Protein AF-A0A822L6P0-F1 (afdb_monomer_lite)

Organism: NCBI:txid1160280

Sequence (54 aa):
MLDEVKAWGLKPETVTGDSWYAAKETMNTLKDKGFRGLFAPHVNRLVSVELGTK

Secondary structure (DSSP, 8-state):
-HHHHHHTT---SEEEE-TTS--HHHHHHHHHTT-EEEEPPPTT----SSPPP-

Foldseek 3Di:
DVVVCVVVVDDAQEDEEEQVQPDPVNVVVCVVVNHHYDYHHDPPDDDDPDDDDD

Structure (mmCIF, N/CA/C/O backbone):
data_AF-A0A822L6P0-F1
#
_entry.id   AF-A0A822L6P0-F1
#
loop_
_atom_site.group_PDB
_atom_site.id
_atom_site.type_symbol
_atom_site.label_atom_id
_atom_site.label_alt_id
_atom_site.label_comp_id
_atom_site.label_asym_id
_atom_site.label_entity_id
_atom_site.label_seq_id
_atom_site.pdbx_PDB_ins_code
_atom_site.Cartn_x
_atom_site.Cartn_y
_atom_site.Cartn_z
_atom_site.occupancy
_atom_site.B_iso_or_equiv
_atom_site.auth_seq_id
_atom_site.auth_comp_id
_atom_site.auth_asym_id
_atom_site.auth_atom_id
_atom_site.pdbx_PDB_model_num
ATOM 1 N N . MET A 1 1 ? -12.484 4.080 0.421 1.00 80.44 1 MET A N 1
ATOM 2 C CA . MET A 1 1 ? -12.271 2.623 0.534 1.00 80.44 1 MET A CA 1
ATOM 3 C C . MET A 1 1 ? -11.600 2.212 1.850 1.00 80.44 1 MET A C 1
ATOM 5 O O . MET A 1 1 ? -12.285 1.612 2.657 1.00 80.44 1 M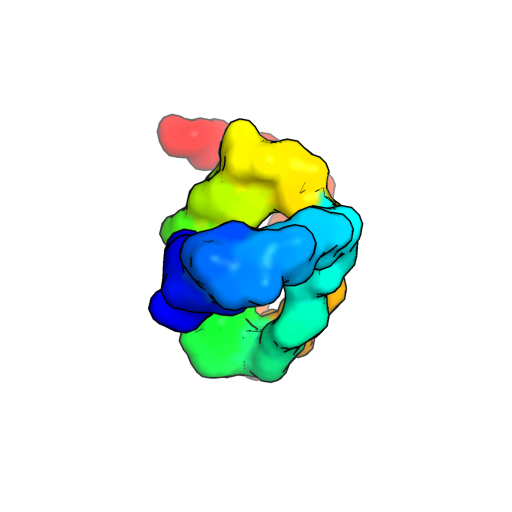ET A O 1
ATOM 9 N N . LEU A 1 2 ? -10.334 2.550 2.157 1.00 83.19 2 LEU A N 1
ATOM 10 C CA . LEU A 1 2 ? -9.717 2.102 3.431 1.00 83.19 2 LEU A CA 1
ATOM 11 C C . LEU A 1 2 ? -10.465 2.593 4.686 1.00 83.19 2 LEU A C 1
ATOM 13 O O . LEU A 1 2 ? -10.696 1.813 5.605 1.00 83.19 2 LEU A O 1
ATOM 17 N N . ASP A 1 3 ? -10.853 3.869 4.727 1.00 86.62 3 ASP A N 1
ATOM 18 C CA . ASP A 1 3 ? -11.571 4.427 5.883 1.00 86.62 3 ASP A CA 1
ATOM 19 C C . ASP A 1 3 ? -12.997 3.856 6.014 1.00 86.62 3 ASP A C 1
ATOM 21 O O . ASP A 1 3 ? -13.502 3.693 7.119 1.00 86.62 3 ASP A O 1
ATOM 25 N N . GLU A 1 4 ? -13.608 3.459 4.899 1.00 90.75 4 GLU A N 1
ATOM 26 C CA . GLU A 1 4 ? -14.913 2.787 4.856 1.00 90.75 4 GLU A CA 1
ATOM 27 C C . GLU A 1 4 ? -14.822 1.357 5.407 1.00 90.75 4 GLU A C 1
ATOM 29 O O . GLU A 1 4 ? -15.583 0.983 6.294 1.00 90.75 4 GLU A O 1
ATOM 34 N N . VAL A 1 5 ? -13.815 0.591 4.978 1.00 88.62 5 VAL A N 1
ATOM 35 C CA . VAL A 1 5 ? -13.527 -0.754 5.504 1.00 88.62 5 VAL A CA 1
ATOM 36 C C . VAL A 1 5 ? -13.257 -0.709 7.013 1.00 88.62 5 VAL A C 1
ATOM 38 O O . VAL A 1 5 ? -13.725 -1.568 7.760 1.00 88.62 5 VAL A O 1
ATOM 41 N N . LYS A 1 6 ? -12.558 0.327 7.494 1.00 87.94 6 LYS A N 1
ATOM 42 C CA . LYS A 1 6 ? -12.381 0.563 8.935 1.00 87.94 6 LYS A CA 1
ATOM 43 C C . LYS A 1 6 ? -13.690 0.897 9.643 1.00 87.94 6 LYS A C 1
ATOM 45 O O . LYS A 1 6 ? -13.899 0.421 10.756 1.00 87.94 6 LYS A O 1
ATOM 50 N N . ALA A 1 7 ? -14.561 1.693 9.024 1.00 94.38 7 ALA A N 1
ATOM 51 C CA . ALA A 1 7 ? -15.870 2.028 9.582 1.00 94.38 7 ALA A CA 1
ATOM 52 C C . ALA A 1 7 ? -16.771 0.790 9.733 1.00 94.38 7 ALA A C 1
ATOM 54 O O . ALA A 1 7 ? -17.587 0.738 10.648 1.00 94.38 7 ALA A O 1
ATOM 55 N N . TRP A 1 8 ? -16.568 -0.245 8.911 1.00 95.19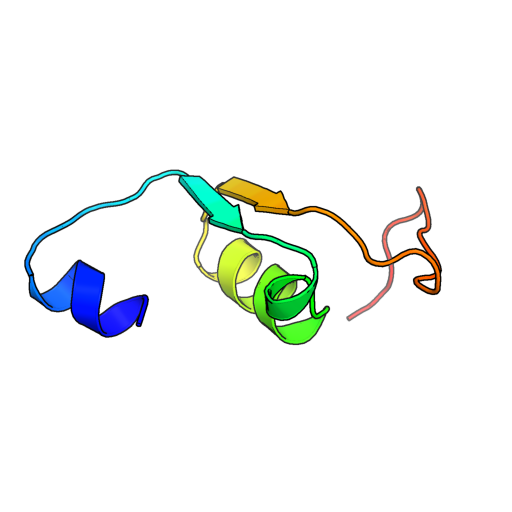 8 TRP A N 1
ATOM 56 C CA . TRP A 1 8 ? -17.213 -1.555 9.076 1.00 95.19 8 TRP A CA 1
ATOM 57 C C . TRP A 1 8 ? -16.647 -2.389 10.238 1.00 95.19 8 TRP A C 1
ATOM 59 O O . TRP A 1 8 ? -17.132 -3.485 10.505 1.00 95.19 8 TRP A O 1
ATOM 69 N N . GLY A 1 9 ? -15.621 -1.896 10.939 1.00 95.00 9 GLY A N 1
ATOM 70 C CA . GLY A 1 9 ? -14.995 -2.566 12.078 1.00 95.00 9 GLY A CA 1
ATOM 71 C C . GLY A 1 9 ? -13.806 -3.460 11.720 1.00 95.00 9 GLY A C 1
ATOM 72 O O . GLY A 1 9 ? -13.218 -4.069 12.617 1.00 95.00 9 GLY A O 1
ATOM 73 N N . LEU A 1 10 ? -13.402 -3.529 10.444 1.00 90.44 10 LEU A N 1
ATOM 74 C CA . LEU A 1 10 ? -12.203 -4.271 10.061 1.00 90.44 10 LEU A CA 1
ATOM 75 C C . LEU A 1 10 ? -10.933 -3.558 10.542 1.00 90.44 10 LEU A C 1
ATOM 77 O O . LEU A 1 10 ? -10.774 -2.342 10.422 1.00 90.44 10 LEU A O 1
ATOM 81 N N . LYS A 1 11 ? -9.984 -4.355 11.036 1.00 90.12 11 LYS A N 1
ATOM 82 C CA . LYS A 1 11 ? -8.648 -3.918 11.464 1.00 90.12 11 LYS A CA 1
ATOM 83 C C . LYS A 1 11 ? -7.588 -4.586 10.584 1.00 90.12 11 LYS A C 1
ATOM 85 O O . LYS A 1 11 ? -6.929 -5.517 11.039 1.00 90.12 11 LYS A O 1
ATOM 90 N N . PRO A 1 12 ? -7.472 -4.189 9.305 1.00 87.38 12 PRO A N 1
ATOM 91 C CA . PRO A 1 12 ? -6.515 -4.815 8.407 1.00 87.38 12 PRO A CA 1
ATOM 92 C C . PRO A 1 12 ? -5.086 -4.534 8.878 1.00 87.38 12 PRO A C 1
ATOM 94 O O . PRO A 1 12 ? -4.771 -3.421 9.283 1.00 87.38 12 PRO A O 1
ATOM 97 N N . GLU A 1 13 ? -4.214 -5.534 8.818 1.00 90.12 13 GLU A N 1
ATOM 98 C CA . GLU A 1 13 ? -2.777 -5.353 9.075 1.00 90.12 13 GLU A CA 1
ATOM 99 C C . GLU A 1 13 ? -2.006 -5.118 7.768 1.00 90.12 13 GLU A C 1
ATOM 101 O O . GLU A 1 13 ? -1.062 -4.327 7.708 1.00 90.12 13 GLU A O 1
ATOM 106 N N . THR A 1 14 ? -2.439 -5.796 6.703 1.00 92.12 14 THR A N 1
ATOM 107 C CA . THR A 1 14 ? -1.787 -5.788 5.393 1.00 92.12 14 THR A CA 1
ATOM 108 C C . THR A 1 14 ? -2.776 -5.371 4.315 1.00 92.12 14 THR A C 1
ATOM 110 O O . THR A 1 14 ? -3.918 -5.826 4.305 1.00 92.12 14 THR A O 1
ATOM 113 N N . VAL A 1 15 ? -2.325 -4.518 3.398 1.00 91.12 15 VAL A N 1
ATOM 114 C CA . VAL A 1 15 ? -3.073 -4.109 2.208 1.00 91.12 15 VAL A CA 1
ATOM 115 C C . VAL A 1 15 ? -2.376 -4.666 0.974 1.00 91.12 15 VAL A C 1
ATOM 117 O O . VAL A 1 15 ? -1.178 -4.467 0.783 1.00 91.12 15 VAL A O 1
ATOM 120 N N . THR A 1 16 ? -3.127 -5.356 0.124 1.00 92.88 16 THR A N 1
ATOM 121 C CA . THR A 1 16 ? -2.630 -5.859 -1.159 1.00 92.88 16 THR A CA 1
ATOM 122 C C . THR A 1 16 ? -3.338 -5.145 -2.298 1.00 92.88 16 THR A C 1
ATOM 124 O O . THR A 1 16 ? -4.546 -4.922 -2.212 1.00 92.88 16 THR A O 1
ATOM 127 N N . GLY A 1 17 ? -2.621 -4.811 -3.366 1.00 90.62 17 GLY A N 1
ATOM 128 C CA . GLY A 1 17 ? -3.218 -4.152 -4.523 1.00 90.62 17 GLY A CA 1
ATOM 129 C C . GLY A 1 17 ? -2.441 -4.381 -5.810 1.00 90.62 17 GLY A C 1
ATOM 130 O O . GLY A 1 17 ? -1.275 -4.775 -5.806 1.00 90.62 17 GLY A O 1
ATOM 131 N N . ASP A 1 18 ? -3.101 -4.129 -6.930 1.00 92.81 18 ASP A N 1
ATOM 132 C CA . ASP A 1 18 ? -2.463 -4.136 -8.240 1.00 92.81 18 ASP A CA 1
ATOM 133 C C . ASP A 1 18 ? -1.722 -2.812 -8.520 1.00 92.81 18 ASP A C 1
ATOM 135 O O . ASP A 1 18 ? -1.601 -1.918 -7.670 1.00 92.81 18 ASP A O 1
ATOM 139 N N . SER A 1 19 ? -1.224 -2.680 -9.747 1.00 92.12 19 SER A N 1
ATOM 140 C CA . SER A 1 19 ? -0.489 -1.504 -10.204 1.00 92.12 19 SER A CA 1
ATOM 141 C C . SER A 1 19 ? -1.296 -0.218 -10.263 1.00 92.12 19 SER A C 1
ATOM 143 O O . SER A 1 19 ? -0.697 0.859 -10.260 1.00 92.12 19 SER A O 1
ATOM 145 N N . TRP A 1 20 ? -2.626 -0.301 -10.282 1.00 91.00 20 TRP A N 1
ATOM 146 C CA . TRP A 1 20 ? -3.493 0.872 -10.285 1.00 91.00 20 TRP A CA 1
ATOM 147 C C . TRP A 1 20 ? -3.405 1.634 -8.958 1.00 91.00 20 TRP A C 1
ATOM 149 O O . TRP A 1 20 ? -3.448 2.864 -8.934 1.00 91.00 20 TRP A O 1
ATOM 159 N N . TYR A 1 21 ? -3.198 0.912 -7.853 1.00 90.38 21 TYR A N 1
ATOM 160 C CA . TYR A 1 21 ? -3.093 1.476 -6.503 1.00 90.38 21 TYR A CA 1
ATOM 161 C C . TYR A 1 21 ? -1.647 1.679 -6.029 1.00 90.38 21 TYR A C 1
ATOM 163 O O . TYR A 1 21 ? -1.412 2.213 -4.946 1.00 90.38 21 TYR A O 1
ATOM 171 N N . ALA A 1 22 ? -0.657 1.322 -6.848 1.00 90.81 22 ALA A N 1
ATOM 172 C CA . ALA A 1 22 ? 0.763 1.403 -6.509 1.00 90.81 22 ALA A CA 1
ATOM 173 C C . ALA A 1 22 ? 1.367 2.819 -6.667 1.00 90.81 22 ALA A C 1
ATOM 175 O O . ALA A 1 22 ? 2.555 2.966 -6.948 1.00 90.81 22 ALA A O 1
ATOM 176 N N . ALA A 1 23 ? 0.584 3.899 -6.562 1.00 90.75 23 ALA A N 1
ATOM 177 C CA . ALA A 1 23 ? 1.086 5.282 -6.609 1.00 90.75 23 ALA A CA 1
ATOM 178 C C . ALA A 1 23 ? 1.938 5.639 -5.377 1.00 90.75 23 ALA A C 1
ATOM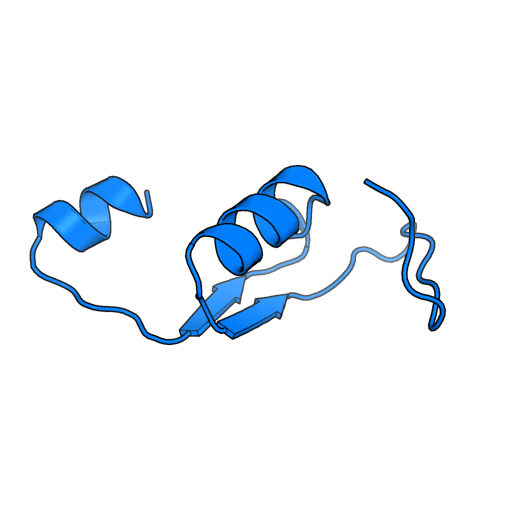 180 O O . ALA A 1 23 ? 1.686 5.134 -4.281 1.00 90.75 23 ALA A O 1
ATOM 1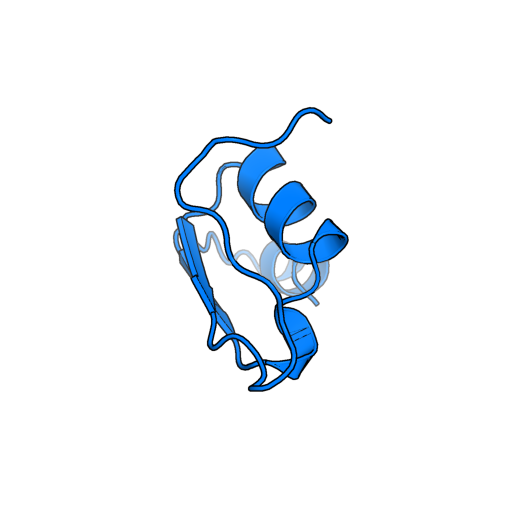81 N N . LYS A 1 24 ? 2.942 6.517 -5.545 1.00 89.38 24 LYS A N 1
ATOM 182 C CA . LYS A 1 24 ? 3.869 6.918 -4.465 1.00 89.38 24 LYS A CA 1
ATOM 183 C C . LYS A 1 24 ? 3.094 7.486 -3.273 1.00 89.38 24 LYS A C 1
ATOM 185 O O . LYS A 1 24 ? 3.362 7.129 -2.132 1.00 89.38 24 LYS A O 1
ATOM 190 N N . GLU A 1 25 ? 2.092 8.308 -3.549 1.00 90.88 25 GLU A N 1
ATOM 191 C CA . GLU A 1 25 ? 1.210 8.957 -2.581 1.00 90.88 25 GLU A CA 1
ATOM 192 C C . GLU A 1 25 ? 0.404 7.926 -1.782 1.00 90.88 25 GLU A C 1
ATOM 194 O O . GLU A 1 25 ? 0.300 8.022 -0.558 1.00 90.88 25 GLU A O 1
ATOM 199 N N . THR A 1 26 ? -0.118 6.898 -2.461 1.00 90.31 26 THR A N 1
ATOM 200 C CA . THR A 1 26 ? -0.892 5.824 -1.821 1.00 90.31 26 THR A CA 1
ATOM 201 C C . THR A 1 26 ? 0.005 4.980 -0.921 1.00 90.31 26 THR A C 1
ATOM 203 O O . THR A 1 26 ? -0.318 4.767 0.247 1.00 90.31 26 THR A O 1
ATOM 206 N N . MET A 1 27 ? 1.168 4.561 -1.424 1.00 89.69 27 MET A N 1
ATOM 207 C CA . MET A 1 27 ? 2.128 3.764 -0.656 1.00 89.69 27 MET A CA 1
ATOM 208 C C . MET A 1 27 ? 2.665 4.532 0.560 1.00 89.69 27 MET A C 1
ATOM 210 O O . MET A 1 27 ? 2.739 3.969 1.651 1.00 89.69 27 MET A O 1
ATOM 214 N N . ASN A 1 28 ? 2.964 5.826 0.409 1.00 90.88 28 ASN A N 1
ATOM 215 C CA . ASN A 1 28 ? 3.371 6.682 1.524 1.00 90.88 28 ASN A CA 1
ATOM 216 C C . ASN A 1 28 ? 2.253 6.836 2.558 1.00 90.88 28 ASN A C 1
ATOM 218 O O . ASN A 1 28 ? 2.521 6.726 3.748 1.00 90.88 28 ASN A O 1
ATOM 222 N N . THR A 1 29 ? 1.002 7.015 2.127 1.00 91.25 29 THR A N 1
ATOM 223 C CA . THR A 1 29 ? -0.147 7.100 3.044 1.00 91.25 29 THR A CA 1
ATOM 224 C C . THR A 1 29 ? -0.322 5.813 3.850 1.00 91.25 29 THR A C 1
ATOM 226 O O . THR A 1 29 ? -0.578 5.866 5.052 1.00 91.25 29 THR A O 1
ATOM 229 N N . LEU A 1 30 ? -0.185 4.647 3.212 1.00 91.12 30 LEU A N 1
ATOM 230 C CA . LEU A 1 30 ? -0.278 3.352 3.891 1.00 91.12 30 LEU A CA 1
ATOM 231 C C . LEU A 1 30 ? 0.874 3.150 4.879 1.00 91.12 30 LEU A C 1
ATOM 233 O O . LEU A 1 30 ? 0.624 2.769 6.023 1.00 91.12 30 LEU A O 1
ATOM 237 N N . LYS A 1 31 ? 2.103 3.477 4.466 1.00 89.06 31 LYS A N 1
ATOM 238 C CA . LYS A 1 31 ? 3.298 3.435 5.317 1.00 89.06 31 LYS A CA 1
ATOM 239 C C . LYS A 1 31 ? 3.159 4.350 6.534 1.00 89.06 31 LYS A C 1
ATOM 241 O O . LYS A 1 31 ? 3.376 3.898 7.653 1.00 89.06 31 LYS A O 1
ATOM 246 N N . ASP A 1 32 ? 2.766 5.607 6.331 1.00 91.12 32 ASP A N 1
ATOM 247 C CA . ASP A 1 32 ? 2.610 6.600 7.401 1.00 91.12 32 ASP A CA 1
ATOM 248 C C . ASP A 1 32 ? 1.491 6.200 8.383 1.00 91.12 32 ASP A C 1
ATOM 250 O O . ASP A 1 32 ? 1.580 6.475 9.577 1.00 91.12 32 ASP A O 1
ATOM 254 N N . LYS A 1 33 ? 0.459 5.485 7.908 1.00 89.62 33 LYS A N 1
ATOM 255 C CA . LYS A 1 33 ? -0.600 4.900 8.749 1.00 89.62 33 LYS A CA 1
ATOM 256 C C . LYS A 1 33 ? -0.222 3.539 9.373 1.00 89.62 33 LYS A C 1
ATOM 258 O O . LYS A 1 33 ? -1.062 2.948 10.048 1.00 89.62 33 LYS A O 1
ATOM 263 N N . GLY A 1 34 ? 1.002 3.044 9.164 1.00 90.81 34 GLY A N 1
ATOM 264 C CA . GLY A 1 34 ? 1.528 1.822 9.785 1.00 90.81 34 GLY A CA 1
ATOM 265 C C . GLY A 1 34 ? 1.086 0.504 9.140 1.00 90.81 34 GLY A C 1
ATOM 266 O O . GLY A 1 34 ? 1.250 -0.551 9.749 1.00 90.81 34 GLY A O 1
ATOM 267 N N .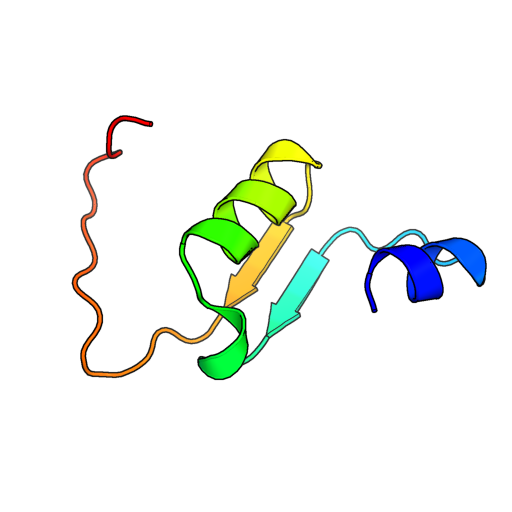 PHE A 1 35 ? 0.526 0.533 7.929 1.00 92.69 35 PHE A N 1
ATOM 268 C CA . PHE A 1 35 ? 0.126 -0.685 7.222 1.00 92.69 35 PHE A CA 1
ATOM 269 C C . PHE A 1 35 ? 1.314 -1.379 6.565 1.00 92.69 35 PHE A C 1
ATOM 271 O O . PHE A 1 35 ? 2.203 -0.735 6.002 1.00 92.69 35 PHE A O 1
ATOM 278 N N . ARG A 1 36 ? 1.272 -2.713 6.545 1.00 92.69 36 ARG A N 1
ATOM 279 C CA . ARG A 1 36 ? 2.101 -3.514 5.638 1.00 92.69 36 ARG A CA 1
ATOM 280 C C . ARG A 1 36 ? 1.457 -3.520 4.252 1.00 92.69 36 ARG A C 1
ATOM 282 O O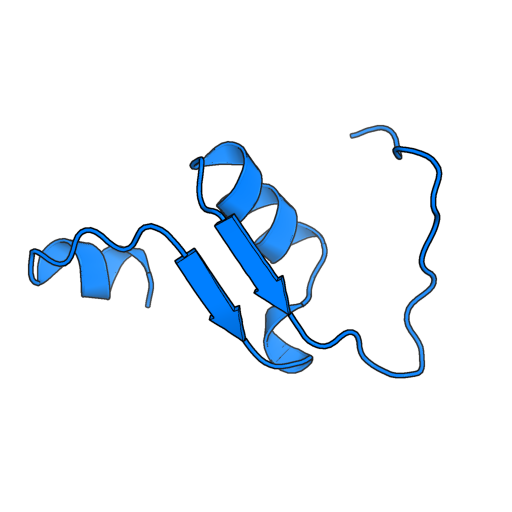 . ARG A 1 36 ? 0.236 -3.413 4.132 1.00 92.69 36 ARG A O 1
ATOM 289 N N . GLY A 1 37 ? 2.263 -3.637 3.200 1.00 91.00 37 GLY A N 1
ATOM 290 C CA . GLY A 1 37 ? 1.778 -3.517 1.827 1.00 91.00 37 GLY A CA 1
ATOM 291 C C . GLY A 1 37 ? 2.451 -4.482 0.862 1.00 91.00 37 GLY A C 1
ATOM 292 O O . GLY A 1 37 ? 3.667 -4.648 0.920 1.00 91.00 37 GLY A O 1
ATOM 293 N N . LEU A 1 38 ? 1.668 -5.063 -0.048 1.00 92.69 38 LEU A N 1
ATOM 294 C CA . LEU A 1 38 ? 2.168 -5.770 -1.229 1.00 92.69 38 LEU A CA 1
ATOM 295 C C . LEU A 1 38 ? 1.465 -5.220 -2.469 1.00 92.69 38 LEU A C 1
ATOM 297 O O . LEU A 1 38 ? 0.252 -5.365 -2.616 1.00 92.69 38 LEU A O 1
ATOM 301 N N . PHE A 1 39 ? 2.232 -4.597 -3.358 1.00 91.88 39 PHE A N 1
ATOM 302 C CA . PHE A 1 39 ? 1.707 -3.979 -4.570 1.00 91.88 39 PHE A CA 1
ATOM 303 C C . PHE A 1 39 ? 2.495 -4.425 -5.791 1.00 91.88 39 PHE A C 1
ATOM 305 O O . PHE A 1 39 ? 3.722 -4.516 -5.739 1.00 91.88 39 PHE A O 1
ATOM 312 N N . ALA A 1 40 ? 1.794 -4.664 -6.896 1.00 90.50 40 ALA A N 1
ATOM 313 C CA . ALA A 1 40 ? 2.435 -4.892 -8.184 1.00 90.50 40 ALA A CA 1
ATOM 314 C C . ALA A 1 40 ? 2.834 -3.539 -8.801 1.00 90.50 40 ALA A C 1
ATOM 316 O O . ALA A 1 40 ? 1.954 -2.730 -9.071 1.00 90.50 40 ALA A O 1
ATOM 317 N N . PRO A 1 41 ? 4.117 -3.230 -9.038 1.00 86.38 41 PRO A N 1
ATOM 318 C CA . PRO A 1 41 ? 4.483 -2.025 -9.778 1.00 86.38 41 PRO A CA 1
ATOM 319 C C . PRO A 1 41 ? 4.127 -2.174 -11.266 1.00 86.38 41 PRO A C 1
ATOM 321 O O . PRO A 1 41 ? 4.237 -3.256 -11.838 1.00 86.38 41 PRO A O 1
ATOM 324 N N . HIS A 1 42 ? 3.722 -1.078 -11.914 1.00 89.19 42 HIS A N 1
ATOM 325 C CA . HIS A 1 42 ? 3.534 -1.063 -13.369 1.00 89.19 42 HIS A CA 1
ATOM 326 C C . HIS A 1 42 ? 4.891 -1.073 -14.100 1.00 89.19 42 HIS A C 1
ATOM 328 O O . HIS A 1 42 ? 5.874 -0.544 -13.578 1.00 89.19 42 HIS A O 1
ATOM 334 N N . VAL A 1 43 ? 4.939 -1.604 -15.329 1.00 87.50 43 VAL A N 1
ATOM 335 C CA . VAL A 1 43 ? 6.179 -1.825 -16.114 1.00 87.50 43 VAL A CA 1
ATOM 336 C C . VAL A 1 43 ? 7.028 -0.565 -16.352 1.00 87.50 43 VAL A C 1
ATOM 338 O O . VAL A 1 43 ? 8.229 -0.650 -16.568 1.00 87.50 43 VAL A O 1
ATOM 341 N N . ASN A 1 44 ? 6.422 0.618 -16.290 1.00 87.00 44 ASN A N 1
ATOM 342 C CA . ASN A 1 44 ? 7.054 1.914 -16.551 1.00 87.00 44 ASN A CA 1
ATOM 343 C C . ASN A 1 44 ? 7.380 2.708 -15.270 1.00 87.00 44 ASN A C 1
ATOM 345 O O . ASN A 1 44 ? 7.531 3.928 -15.324 1.00 87.00 44 ASN A O 1
ATOM 349 N N . ARG A 1 45 ? 7.454 2.050 -14.107 1.00 84.88 45 ARG A N 1
ATOM 350 C CA . ARG A 1 45 ? 7.874 2.686 -12.851 1.00 84.88 45 ARG A CA 1
ATOM 351 C C . ARG A 1 45 ? 9.379 2.546 -12.645 1.00 84.88 45 ARG A C 1
ATOM 353 O O . ARG A 1 45 ? 9.930 1.457 -12.750 1.00 84.88 45 ARG A O 1
ATOM 360 N N . LEU A 1 46 ? 10.021 3.652 -12.272 1.00 87.06 46 LEU A N 1
ATOM 361 C CA . LEU A 1 46 ? 11.406 3.652 -11.816 1.00 87.06 46 LEU A CA 1
ATOM 362 C C . LEU A 1 46 ? 11.432 3.257 -10.335 1.00 87.06 46 LEU A C 1
ATOM 364 O O . LEU A 1 46 ? 10.761 3.880 -9.510 1.00 87.06 46 LEU A O 1
ATOM 368 N N . VAL A 1 47 ? 12.166 2.196 -10.015 1.00 84.62 47 VAL A N 1
ATOM 369 C CA . VAL A 1 47 ? 12.299 1.667 -8.654 1.00 84.62 47 VAL A CA 1
ATOM 370 C C . VAL A 1 47 ? 13.753 1.824 -8.235 1.00 84.62 47 VAL A C 1
ATOM 372 O O . VAL A 1 47 ? 14.653 1.483 -8.999 1.00 84.62 47 VAL A O 1
ATOM 375 N N . SER A 1 48 ? 13.974 2.350 -7.033 1.00 87.44 48 SER A N 1
ATOM 376 C CA . SER A 1 48 ? 15.300 2.450 -6.427 1.00 87.44 48 SER A CA 1
ATOM 377 C C . SER A 1 48 ? 15.366 1.574 -5.184 1.00 87.44 48 SER A C 1
ATOM 379 O O . SER A 1 48 ? 14.386 1.455 -4.447 1.00 87.44 48 SER A O 1
ATOM 381 N N . VAL A 1 49 ? 16.532 0.976 -4.960 1.00 89.00 49 VAL A N 1
ATOM 382 C CA . VAL A 1 49 ? 16.875 0.312 -3.694 1.00 89.00 49 VAL A CA 1
ATOM 383 C C . VAL A 1 49 ? 17.286 1.320 -2.620 1.00 89.00 49 VAL A C 1
ATOM 385 O O . VAL A 1 49 ? 17.251 1.007 -1.433 1.00 89.00 49 VAL A O 1
ATOM 388 N N . GLU A 1 50 ? 17.647 2.537 -3.026 1.00 92.94 50 GLU A N 1
ATOM 389 C CA . GLU A 1 50 ? 17.980 3.626 -2.117 1.00 92.94 50 GLU A CA 1
ATOM 390 C C . GLU A 1 50 ? 16.710 4.323 -1.629 1.00 92.94 50 GLU A C 1
ATOM 392 O O . GLU A 1 50 ? 15.770 4.577 -2.391 1.00 92.94 50 GLU A O 1
ATOM 397 N N . LEU A 1 51 ? 16.685 4.657 -0.339 1.00 84.25 51 LEU A N 1
ATOM 398 C CA . LEU A 1 51 ? 15.564 5.369 0.254 1.00 84.25 51 LEU A CA 1
ATOM 399 C C . LEU A 1 51 ? 15.538 6.818 -0.254 1.00 84.25 51 LEU A C 1
ATOM 401 O O . LEU A 1 51 ? 16.436 7.602 0.038 1.00 84.25 51 LEU A O 1
ATOM 405 N N . GLY A 1 52 ? 14.480 7.180 -0.981 1.00 80.50 52 GLY A N 1
ATOM 406 C CA . GLY A 1 52 ? 14.263 8.555 -1.428 1.00 80.50 52 GLY A CA 1
ATOM 407 C C . GLY A 1 52 ? 13.936 9.515 -0.278 1.00 80.50 52 GLY A C 1
ATOM 408 O O . GLY A 1 52 ? 13.370 9.121 0.745 1.00 80.50 52 GLY A O 1
ATOM 409 N N . THR A 1 53 ? 14.247 10.795 -0.471 1.00 79.25 53 THR A N 1
ATOM 410 C CA . THR A 1 53 ? 13.821 11.882 0.418 1.00 79.25 53 THR A CA 1
ATOM 411 C C . THR A 1 53 ? 12.337 12.220 0.209 1.00 79.25 53 THR A C 1
ATOM 413 O O . THR A 1 53 ? 11.767 11.954 -0.858 1.00 79.25 53 THR A O 1
ATOM 416 N N . LYS A 1 54 ? 11.687 12.720 1.271 1.00 61.44 54 LYS A N 1
ATOM 417 C CA . LYS A 1 54 ? 10.266 13.104 1.254 1.00 61.44 54 LYS A CA 1
ATOM 418 C C . LYS A 1 54 ? 10.065 14.399 0.476 1.00 61.44 54 LYS A C 1
ATOM 420 O O . LYS A 1 54 ? 10.872 15.326 0.697 1.00 61.44 54 LYS A O 1
#

Radius of gyration: 12.47 Å; chains: 1; bounding box: 35×19×29 Å

pLDDT: mean 88.92, std 5.09, range [61.44, 95.19]